Protein AF-A0A1Q9NDH8-F1 (afdb_monomer_lite)

Structure (mmCIF, N/CA/C/O backbone):
data_AF-A0A1Q9NDH8-F1
#
_entry.id   AF-A0A1Q9NDH8-F1
#
loop_
_atom_site.group_PDB
_atom_site.id
_atom_site.type_symbol
_atom_site.label_atom_id
_atom_site.label_alt_id
_atom_site.label_comp_id
_atom_site.label_asym_id
_atom_site.label_entity_id
_atom_site.label_seq_id
_atom_site.pdbx_PDB_ins_code
_atom_site.Cartn_x
_atom_site.Cartn_y
_atom_site.Cartn_z
_atom_site.occupancy
_atom_site.B_iso_or_equiv
_atom_site.auth_seq_id
_atom_site.auth_comp_id
_atom_site.auth_asym_id
_atom_site.auth_atom_id
_atom_site.pdbx_PDB_model_num
ATOM 1 N N . MET A 1 1 ? -0.039 3.364 22.402 1.00 56.03 1 MET A N 1
ATOM 2 C CA . MET A 1 1 ? -1.345 3.922 21.979 1.00 56.03 1 MET A CA 1
ATOM 3 C C . MET A 1 1 ? -2.187 2.763 21.456 1.00 56.03 1 MET A C 1
ATOM 5 O O . MET A 1 1 ? -1.617 1.911 20.789 1.00 56.03 1 MET A O 1
ATOM 9 N N . ALA A 1 2 ? -3.472 2.648 21.801 1.00 70.94 2 ALA A N 1
ATOM 10 C CA . ALA A 1 2 ? -4.304 1.559 21.273 1.00 70.94 2 ALA A CA 1
ATOM 11 C C . ALA A 1 2 ? -4.630 1.803 19.787 1.00 70.94 2 ALA A C 1
ATOM 13 O O . ALA A 1 2 ? -4.872 2.950 19.401 1.00 70.94 2 ALA A O 1
ATOM 14 N N . LEU A 1 3 ? -4.634 0.744 18.968 1.00 70.50 3 LEU A N 1
ATOM 15 C CA . LEU A 1 3 ? -5.054 0.832 17.567 1.00 70.50 3 LEU A CA 1
ATOM 16 C C . LEU A 1 3 ? -6.562 1.111 17.486 1.00 70.50 3 LEU A C 1
ATOM 18 O O . LEU A 1 3 ? -7.359 0.494 18.199 1.00 70.50 3 LEU A O 1
ATOM 22 N N . LYS A 1 4 ? -6.962 2.023 16.599 1.00 79.31 4 LYS A N 1
ATOM 23 C CA . LYS A 1 4 ? -8.366 2.247 16.243 1.00 79.31 4 LYS A CA 1
ATOM 24 C C . LYS A 1 4 ? -8.812 1.152 15.279 1.00 79.31 4 LYS A C 1
ATOM 26 O O . LYS A 1 4 ? -8.104 0.843 14.326 1.00 79.31 4 LYS A O 1
ATOM 31 N N . LYS A 1 5 ? -10.020 0.613 15.466 1.00 82.06 5 LYS A N 1
ATOM 32 C CA . LYS A 1 5 ? -10.664 -0.313 14.512 1.00 82.06 5 LYS A CA 1
ATOM 33 C C . LYS A 1 5 ? -11.157 0.418 13.254 1.00 82.06 5 LYS A C 1
ATOM 35 O O . LYS A 1 5 ? -12.347 0.393 12.955 1.00 82.06 5 LYS A O 1
ATOM 40 N N . GLY A 1 6 ? -10.260 1.114 12.574 1.00 88.88 6 GLY A N 1
ATOM 41 C CA . GLY A 1 6 ? -10.529 1.738 11.289 1.00 88.88 6 GLY A CA 1
ATOM 42 C C . GLY A 1 6 ? -9.540 1.279 10.229 1.00 88.88 6 GLY A C 1
ATOM 43 O O . GLY A 1 6 ? -8.659 0.455 10.499 1.00 88.88 6 GLY A O 1
ATOM 44 N N . ILE A 1 7 ? -9.740 1.803 9.031 1.00 92.44 7 ILE A N 1
ATOM 45 C CA . ILE A 1 7 ? -9.099 1.381 7.796 1.00 92.44 7 ILE A CA 1
ATOM 46 C C . ILE A 1 7 ? -8.437 2.610 7.189 1.0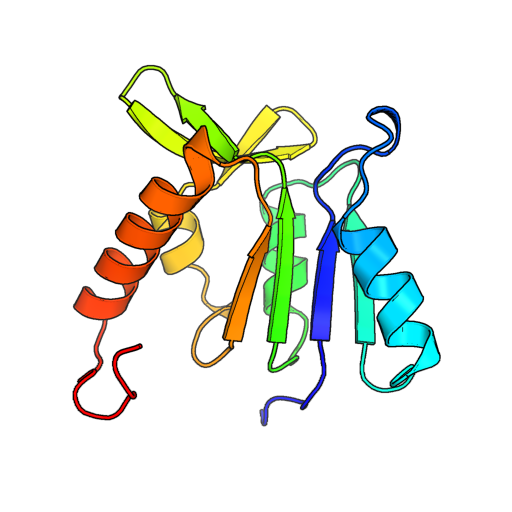0 92.44 7 ILE A C 1
ATOM 48 O O . ILE A 1 7 ? -9.122 3.588 6.903 1.00 92.44 7 ILE A O 1
ATOM 52 N N . LEU A 1 8 ? -7.126 2.543 6.983 1.00 93.00 8 LEU A N 1
ATOM 53 C CA . LEU A 1 8 ? -6.432 3.454 6.084 1.00 93.00 8 LEU A CA 1
ATOM 54 C C . LEU A 1 8 ? -6.397 2.821 4.694 1.00 93.00 8 LEU A C 1
ATOM 56 O O . LEU A 1 8 ? -5.966 1.678 4.558 1.00 93.00 8 LEU A O 1
ATOM 60 N N . ILE A 1 9 ? -6.803 3.564 3.673 1.00 93.00 9 ILE A N 1
ATOM 61 C CA . ILE A 1 9 ? -6.622 3.179 2.274 1.00 93.00 9 ILE A CA 1
ATOM 62 C C . ILE A 1 9 ? -5.597 4.107 1.631 1.00 93.00 9 ILE A C 1
ATOM 64 O O . ILE A 1 9 ? -5.769 5.326 1.637 1.00 93.00 9 ILE A O 1
ATOM 68 N N . ILE A 1 10 ? -4.562 3.508 1.050 1.00 91.62 10 ILE A N 1
ATOM 69 C CA . ILE A 1 10 ? -3.492 4.168 0.313 1.00 91.62 10 ILE A CA 1
ATOM 70 C C . ILE A 1 10 ? -3.639 3.795 -1.164 1.00 91.62 10 ILE A C 1
ATOM 72 O O . ILE A 1 10 ? -3.474 2.634 -1.538 1.00 91.62 10 ILE A O 1
ATOM 76 N N . GLU A 1 11 ? -3.959 4.779 -2.002 1.00 91.06 11 GLU A N 1
ATOM 77 C CA . GLU A 1 11 ? -4.002 4.622 -3.461 1.00 91.06 11 GLU A CA 1
ATOM 78 C C . GLU A 1 11 ? -2.717 5.179 -4.080 1.00 91.06 11 GLU A C 1
ATOM 80 O O . GLU A 1 11 ? -2.452 6.382 -3.995 1.00 91.06 11 GLU A O 1
ATOM 85 N N . CYS A 1 12 ? -1.942 4.295 -4.705 1.00 88.81 12 CYS A N 1
ATOM 86 C CA . CYS A 1 12 ? -0.687 4.600 -5.390 1.00 88.81 12 CYS A CA 1
ATOM 87 C C . CYS A 1 12 ? -0.826 4.551 -6.921 1.00 88.81 12 CYS A C 1
ATOM 89 O O . CYS A 1 12 ? 0.129 4.885 -7.624 1.00 88.81 12 CYS A O 1
ATOM 91 N N . ILE A 1 13 ? -1.980 4.131 -7.457 1.00 85.81 13 ILE A N 1
ATOM 92 C CA . ILE A 1 13 ? -2.218 4.101 -8.904 1.00 85.81 13 ILE A CA 1
ATOM 93 C C . ILE A 1 13 ? -2.581 5.517 -9.390 1.00 85.81 13 ILE A C 1
ATOM 95 O O . ILE A 1 13 ? -3.547 6.111 -8.897 1.00 85.81 13 ILE A O 1
ATOM 99 N N . PRO A 1 14 ? -1.847 6.089 -10.366 1.00 78.94 14 PRO A N 1
ATOM 100 C CA . PRO A 1 14 ? -2.131 7.428 -10.868 1.00 78.94 14 PRO A CA 1
ATOM 101 C C . PRO A 1 14 ? -3.528 7.551 -11.486 1.00 78.94 14 PRO A C 1
ATOM 103 O O . PRO A 1 14 ? -3.953 6.715 -12.280 1.00 78.94 14 PRO A O 1
ATOM 106 N N . GLU A 1 15 ? -4.207 8.670 -11.225 1.00 75.62 15 GLU A N 1
ATOM 107 C CA . GLU A 1 15 ? -5.585 8.909 -11.686 1.00 75.62 15 GLU A CA 1
ATOM 108 C C . GLU A 1 15 ? -5.771 8.768 -13.206 1.00 75.62 15 GLU A C 1
ATOM 110 O O . GLU A 1 15 ? -6.791 8.258 -13.668 1.00 75.62 15 GLU A O 1
ATOM 115 N N . LYS A 1 16 ? -4.756 9.156 -13.986 1.00 76.62 16 LYS A N 1
ATOM 116 C CA . LYS A 1 16 ? -4.751 9.060 -15.456 1.00 76.62 16 LYS A CA 1
ATOM 117 C C . LYS A 1 16 ? -4.903 7.632 -15.995 1.00 76.62 16 LYS A C 1
ATOM 119 O O . LYS A 1 16 ? -5.183 7.470 -17.177 1.00 76.62 16 LYS A O 1
ATOM 124 N N . GLU A 1 17 ? -4.675 6.615 -15.168 1.00 76.25 17 GLU A N 1
ATOM 125 C CA . GLU A 1 17 ? -4.726 5.208 -15.576 1.00 76.25 17 GLU A CA 1
ATOM 126 C C . GLU A 1 17 ? -6.133 4.611 -15.450 1.00 76.25 17 GLU A C 1
ATOM 128 O O . GLU A 1 17 ? -6.368 3.489 -15.889 1.00 76.25 17 GLU A O 1
ATOM 133 N N . GLY A 1 18 ? -7.096 5.363 -14.899 1.00 70.56 18 GLY A N 1
ATOM 134 C CA . GLY A 1 18 ? -8.522 5.016 -14.883 1.00 70.56 18 GLY A CA 1
ATOM 135 C C . GLY A 1 18 ? -8.910 3.844 -13.970 1.00 70.56 18 GLY A C 1
ATOM 136 O O . GLY A 1 18 ? -10.079 3.716 -13.616 1.00 70.56 18 GLY A O 1
ATOM 137 N N . MET A 1 19 ? -7.950 3.024 -13.542 1.00 73.06 19 MET A N 1
ATOM 138 C CA . MET A 1 19 ? -8.128 1.944 -12.574 1.00 73.06 19 MET A CA 1
ATOM 139 C C . MET A 1 19 ? -7.754 2.440 -11.177 1.00 73.06 19 MET A C 1
ATOM 141 O O . MET A 1 19 ? -6.583 2.617 -10.869 1.00 73.06 19 MET A O 1
ATOM 145 N N . ARG A 1 20 ? -8.761 2.699 -10.337 1.00 82.44 20 ARG A N 1
ATOM 146 C CA . ARG A 1 20 ? -8.581 3.212 -8.969 1.00 82.44 20 ARG A CA 1
ATOM 147 C C . ARG A 1 20 ? -9.243 2.281 -7.961 1.00 82.44 20 ARG A C 1
ATOM 149 O O . ARG A 1 20 ? -10.308 2.587 -7.424 1.00 82.44 20 ARG A O 1
ATOM 156 N N . GLU A 1 21 ? -8.663 1.101 -7.773 1.00 87.00 21 GLU A N 1
ATOM 157 C CA . GLU A 1 21 ? -9.238 0.069 -6.905 1.00 87.00 21 GLU A CA 1
ATOM 158 C C . GLU A 1 21 ? -9.384 0.557 -5.462 1.00 87.00 21 GLU A C 1
ATOM 160 O O . GLU A 1 21 ? -10.450 0.398 -4.866 1.00 87.00 21 GLU A O 1
ATOM 165 N N . GLY A 1 22 ? -8.363 1.229 -4.923 1.00 88.62 22 GLY A N 1
ATOM 166 C CA . GLY A 1 22 ? -8.419 1.849 -3.601 1.00 88.62 22 GLY A CA 1
ATOM 167 C C . GLY A 1 22 ? -9.548 2.870 -3.501 1.00 88.62 22 GLY A C 1
ATOM 168 O O . GLY A 1 22 ? -10.283 2.888 -2.512 1.00 88.62 22 GLY A O 1
ATOM 169 N N . ARG A 1 23 ? -9.759 3.676 -4.549 1.00 89.00 23 ARG A N 1
ATOM 170 C CA . ARG A 1 23 ? -10.879 4.627 -4.581 1.00 89.00 23 ARG A CA 1
ATOM 171 C C . ARG A 1 23 ? -12.242 3.935 -4.572 1.00 89.00 23 ARG A C 1
ATOM 173 O O . ARG A 1 23 ? -13.120 4.361 -3.829 1.00 89.00 23 ARG A O 1
ATOM 180 N N . ILE A 1 24 ? -12.415 2.877 -5.361 1.00 89.88 24 ILE A N 1
ATOM 181 C CA . ILE A 1 24 ? -13.670 2.112 -5.412 1.00 89.88 24 ILE A CA 1
ATOM 182 C C . ILE A 1 24 ? -13.971 1.492 -4.041 1.00 89.88 24 ILE A C 1
ATOM 184 O O . ILE A 1 24 ? -15.099 1.582 -3.554 1.00 89.88 24 ILE A O 1
ATOM 188 N N . VAL A 1 25 ? -12.959 0.902 -3.396 1.00 90.19 25 VAL A N 1
ATOM 189 C CA . VAL A 1 25 ? -13.089 0.332 -2.047 1.00 90.19 25 VAL A CA 1
ATOM 190 C C . VAL A 1 25 ? -13.444 1.418 -1.031 1.00 90.19 25 VAL A C 1
ATOM 192 O O . VAL A 1 25 ? -14.337 1.206 -0.209 1.00 90.19 25 VAL A O 1
ATOM 195 N N . PHE A 1 26 ? -12.807 2.591 -1.107 1.00 91.12 26 PHE A N 1
ATOM 196 C CA . PHE A 1 26 ? -13.151 3.731 -0.260 1.00 91.12 26 PHE A CA 1
ATOM 197 C C . PHE A 1 26 ? -14.600 4.168 -0.442 1.00 91.12 26 PHE A C 1
ATOM 199 O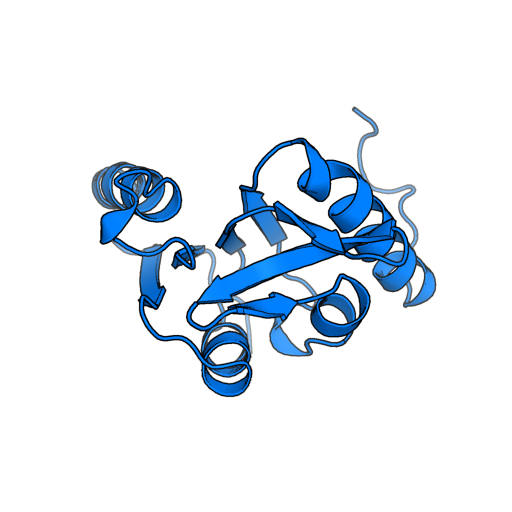 O . PHE A 1 26 ? -15.326 4.261 0.545 1.00 91.12 26 PHE A O 1
ATOM 206 N N . ASP A 1 27 ? -15.030 4.410 -1.682 1.00 91.56 27 ASP A N 1
ATOM 207 C CA . ASP A 1 27 ? -16.378 4.896 -1.965 1.00 91.56 27 ASP A CA 1
ATOM 208 C C . ASP A 1 27 ? -17.420 3.895 -1.430 1.00 91.56 27 ASP A C 1
ATOM 210 O O . ASP A 1 27 ? -18.345 4.297 -0.725 1.00 91.56 27 ASP A O 1
ATOM 214 N N . PHE A 1 28 ? -17.215 2.587 -1.629 1.00 92.44 28 PHE A N 1
ATOM 215 C CA . PHE A 1 28 ? -18.089 1.554 -1.063 1.00 92.44 28 PHE A CA 1
ATOM 216 C C . PHE A 1 28 ? -18.106 1.562 0.474 1.00 92.44 28 PHE A C 1
ATOM 218 O O . PHE A 1 28 ? -19.170 1.606 1.091 1.00 92.44 28 PHE A O 1
ATOM 225 N N . LEU A 1 29 ? -16.938 1.534 1.118 1.00 90.75 29 LEU A N 1
ATOM 226 C CA . LEU A 1 29 ? -16.851 1.475 2.578 1.00 90.75 29 LEU A CA 1
ATOM 227 C C . LEU A 1 29 ? -17.334 2.765 3.246 1.00 90.75 29 LEU A C 1
ATOM 229 O O . LEU A 1 29 ? -17.902 2.700 4.333 1.00 90.75 29 LEU A O 1
ATOM 233 N N . SER A 1 30 ? -17.188 3.915 2.588 1.00 91.44 30 SER A N 1
ATOM 234 C CA . SER A 1 30 ? -17.716 5.196 3.065 1.00 91.44 30 SER A CA 1
ATOM 235 C C . SER A 1 30 ? -19.246 5.193 3.178 1.00 91.44 30 SER A C 1
ATOM 237 O O . SER A 1 30 ? -19.803 5.906 4.006 1.00 91.44 30 SER A O 1
ATOM 239 N N . MET A 1 31 ? -19.937 4.343 2.411 1.00 92.75 31 MET A N 1
ATOM 240 C CA . MET A 1 31 ? -21.389 4.173 2.518 1.00 92.75 31 MET A CA 1
ATOM 241 C C . MET A 1 31 ? -21.796 3.281 3.698 1.00 92.75 31 MET A C 1
ATOM 243 O O . MET A 1 31 ? -22.922 3.385 4.179 1.00 92.75 31 MET A O 1
ATOM 247 N N . VAL A 1 32 ? -20.909 2.390 4.152 1.00 91.75 32 VAL A N 1
ATOM 248 C CA . VAL A 1 32 ? -21.224 1.355 5.152 1.00 91.75 32 VAL A CA 1
ATOM 249 C C . VAL A 1 32 ? -20.687 1.715 6.542 1.00 91.75 32 VAL A C 1
ATOM 251 O O . VAL A 1 32 ? -21.355 1.456 7.540 1.00 91.75 32 VAL A O 1
ATOM 254 N N . ILE A 1 33 ? -19.486 2.295 6.614 1.00 89.50 33 ILE A N 1
ATOM 255 C CA . ILE A 1 33 ? -18.747 2.619 7.848 1.00 89.50 33 ILE A CA 1
ATOM 256 C C . ILE A 1 33 ? -17.966 3.950 7.729 1.00 89.50 33 ILE A C 1
ATOM 258 O O . ILE A 1 33 ? -16.747 3.972 7.939 1.00 89.50 33 ILE A O 1
ATOM 262 N N . PRO A 1 34 ? -18.627 5.073 7.386 1.00 85.88 34 PRO A N 1
ATOM 263 C CA . PRO A 1 34 ? -17.966 6.357 7.114 1.00 85.88 34 PRO A CA 1
ATOM 264 C C . PRO A 1 34 ? -17.063 6.854 8.250 1.00 85.88 34 PRO A C 1
ATOM 266 O O . PRO A 1 34 ? -16.068 7.526 8.003 1.00 85.88 34 PRO A O 1
ATOM 269 N N . GLU A 1 35 ? -17.372 6.518 9.502 1.00 86.94 35 GLU A N 1
ATOM 270 C CA . GLU A 1 35 ? -16.634 6.970 10.683 1.00 86.94 35 GLU A CA 1
ATOM 271 C C . GLU A 1 35 ? -15.347 6.177 10.970 1.00 86.94 35 GLU A C 1
ATOM 273 O O . GLU A 1 35 ? -14.605 6.514 11.896 1.00 86.94 35 GLU A O 1
ATOM 278 N N . LYS A 1 36 ? -15.089 5.103 10.215 1.00 86.81 36 LYS A N 1
ATOM 279 C CA . LYS A 1 36 ? -13.966 4.175 10.436 1.00 86.81 36 LYS A CA 1
ATOM 280 C C . LYS A 1 36 ? -13.000 4.103 9.267 1.00 86.81 36 LYS A C 1
ATOM 282 O O . LYS A 1 36 ? -12.133 3.232 9.276 1.00 86.81 36 LYS A O 1
ATOM 287 N N . ILE A 1 37 ? -13.148 4.963 8.271 1.00 84.88 37 ILE A N 1
ATOM 288 C CA . ILE A 1 37 ? -12.337 4.901 7.067 1.00 84.88 37 ILE A CA 1
ATOM 289 C C . ILE A 1 37 ? -11.648 6.229 6.794 1.00 84.88 37 ILE A C 1
ATOM 291 O O . ILE A 1 37 ? -12.265 7.290 6.800 1.00 84.88 37 ILE A O 1
ATOM 295 N N . GLU A 1 38 ? -10.352 6.140 6.544 1.00 86.12 38 GLU A N 1
ATOM 296 C CA . GLU A 1 38 ? -9.519 7.226 6.062 1.00 86.12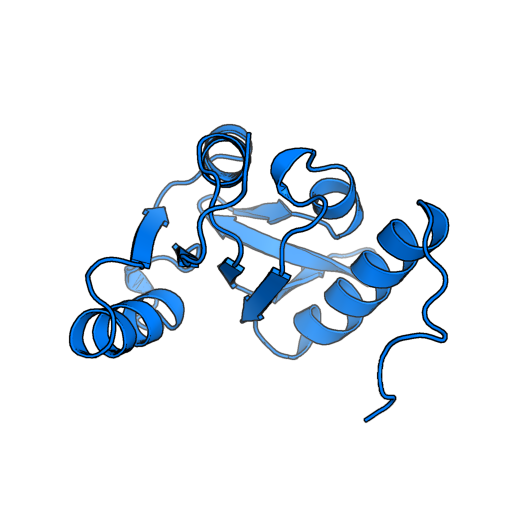 38 GLU A CA 1
ATOM 297 C C . GLU A 1 38 ? -8.996 6.841 4.682 1.00 86.12 38 GLU A C 1
ATOM 299 O O . GLU A 1 38 ? -8.563 5.707 4.457 1.00 86.12 38 GLU A O 1
ATOM 304 N N . PHE A 1 39 ? -9.062 7.781 3.746 1.00 82.75 39 PHE A N 1
ATOM 305 C CA . PHE A 1 39 ? -8.564 7.584 2.396 1.00 82.75 39 PHE A CA 1
ATOM 306 C C . PHE A 1 39 ? -7.546 8.641 2.064 1.00 82.75 39 PHE A C 1
ATOM 308 O O . PHE A 1 39 ? -7.828 9.840 2.116 1.00 82.75 39 PHE A O 1
ATOM 3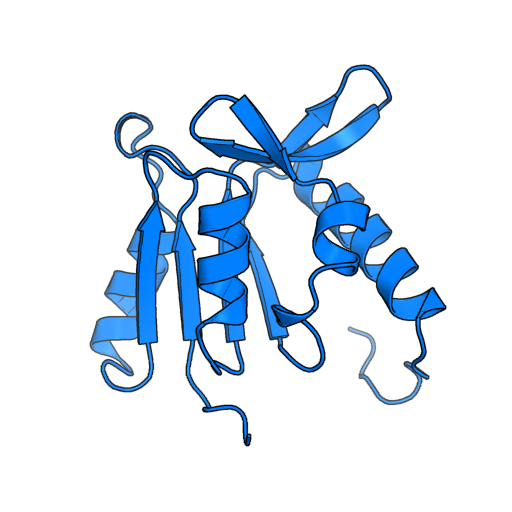15 N N . SER A 1 40 ? -6.392 8.155 1.648 1.00 77.94 40 SER A N 1
ATOM 316 C CA . SER A 1 40 ? -5.268 8.985 1.310 1.00 77.94 40 SER A CA 1
ATOM 317 C C . SER A 1 40 ? -4.836 8.602 -0.101 1.00 77.94 40 SER A C 1
ATOM 319 O O . SER A 1 40 ? -4.312 7.520 -0.370 1.00 77.94 40 SER A O 1
ATOM 321 N N . ASN A 1 41 ? -5.174 9.486 -1.036 1.00 72.25 41 ASN A N 1
ATOM 322 C CA . ASN A 1 41 ? -4.842 9.339 -2.444 1.00 72.25 41 ASN A CA 1
ATOM 323 C C . ASN A 1 41 ? -3.552 10.083 -2.725 1.00 72.25 41 ASN A C 1
ATOM 325 O O . ASN A 1 41 ? -3.527 11.311 -2.630 1.00 72.25 41 ASN A O 1
ATOM 329 N N . TYR A 1 42 ? -2.519 9.360 -3.127 1.00 66.00 42 TYR A N 1
ATOM 330 C CA . TYR A 1 42 ? -1.224 9.965 -3.366 1.00 66.00 42 TYR A CA 1
ATOM 331 C C . TYR A 1 42 ? -0.847 9.758 -4.819 1.00 66.00 42 TYR A C 1
ATOM 333 O O . TYR A 1 42 ? -0.159 8.817 -5.189 1.00 66.00 42 TYR A O 1
ATOM 341 N N . THR A 1 43 ? -1.310 10.676 -5.665 1.00 61.38 43 THR A N 1
ATOM 342 C CA . THR A 1 43 ? -0.977 10.701 -7.095 1.00 61.38 43 THR A CA 1
ATOM 343 C C . THR A 1 43 ? 0.492 11.095 -7.340 1.00 61.38 43 THR A C 1
ATOM 345 O O . THR A 1 43 ? 1.022 10.850 -8.422 1.00 61.38 43 THR A O 1
ATOM 348 N N . ILE A 1 44 ? 1.153 11.717 -6.354 1.00 58.34 44 ILE A N 1
ATOM 349 C CA . ILE A 1 44 ? 2.552 12.175 -6.384 1.00 58.34 44 ILE A CA 1
ATOM 350 C C . ILE A 1 44 ? 3.157 11.875 -5.008 1.00 58.34 44 ILE A C 1
ATOM 352 O O . ILE A 1 44 ? 3.320 12.775 -4.202 1.00 58.34 44 ILE A O 1
ATOM 356 N N . MET A 1 45 ? 3.385 10.601 -4.714 1.00 71.06 45 MET A N 1
ATOM 357 C CA . MET A 1 45 ? 3.917 10.156 -3.425 1.00 71.06 45 MET A CA 1
ATOM 358 C C . MET A 1 45 ? 5.438 10.000 -3.489 1.00 71.06 45 MET A C 1
ATOM 360 O O . MET A 1 45 ? 5.935 9.395 -4.445 1.00 71.06 45 MET A O 1
ATOM 364 N N . SER A 1 46 ? 6.163 10.488 -2.485 1.00 83.06 46 SER A N 1
ATOM 365 C CA . SER A 1 46 ? 7.540 10.067 -2.184 1.00 83.06 46 SER A CA 1
ATOM 366 C C . SER A 1 46 ? 7.568 8.843 -1.248 1.00 83.06 46 SER A C 1
ATOM 368 O O . SER A 1 46 ? 6.532 8.418 -0.736 1.00 83.06 46 SER A O 1
ATOM 370 N N . TYR A 1 47 ? 8.747 8.252 -1.002 1.00 85.06 47 TYR A N 1
ATOM 371 C CA . TYR A 1 47 ? 8.887 7.170 -0.011 1.00 85.06 47 TYR A CA 1
ATOM 372 C C . TYR A 1 47 ? 8.552 7.685 1.386 1.00 85.06 47 TYR A C 1
ATOM 374 O O . TYR A 1 47 ? 7.882 7.007 2.158 1.00 85.06 47 TYR A O 1
ATOM 382 N N . GLU A 1 48 ? 9.018 8.888 1.705 1.00 86.00 48 GLU A N 1
ATOM 383 C CA . GLU A 1 48 ? 8.804 9.535 2.992 1.00 86.00 48 GLU A CA 1
ATOM 384 C C . GLU A 1 48 ? 7.316 9.784 3.218 1.00 86.00 48 GLU A C 1
ATOM 386 O O . GLU A 1 48 ? 6.797 9.396 4.257 1.00 86.00 48 GLU A O 1
ATOM 391 N N . GLU A 1 49 ? 6.612 10.331 2.224 1.00 85.81 49 GLU A N 1
ATOM 392 C CA . GLU A 1 49 ? 5.164 10.549 2.305 1.00 85.81 49 GLU A CA 1
ATOM 393 C C . GLU A 1 49 ? 4.393 9.229 2.435 1.00 85.81 49 GLU A C 1
ATOM 395 O O . GLU A 1 49 ? 3.407 9.155 3.170 1.00 85.81 49 GLU A O 1
ATOM 400 N N . PHE A 1 50 ? 4.849 8.168 1.760 1.00 88.06 50 PHE A N 1
ATOM 401 C CA . PHE A 1 50 ? 4.261 6.836 1.884 1.00 88.06 50 PHE A CA 1
ATOM 402 C C . PHE A 1 50 ? 4.385 6.284 3.307 1.00 88.06 50 PHE A C 1
ATOM 404 O O . PHE A 1 50 ? 3.393 5.850 3.899 1.00 88.06 50 PHE A O 1
ATOM 411 N N . TYR A 1 51 ? 5.589 6.312 3.876 1.00 87.38 51 TYR A N 1
ATOM 412 C CA . TYR A 1 51 ? 5.811 5.793 5.222 1.00 87.38 51 TYR A CA 1
ATOM 413 C C . TYR A 1 51 ? 5.203 6.694 6.293 1.00 87.38 51 TYR A C 1
ATOM 415 O O . TYR A 1 51 ? 4.613 6.179 7.240 1.00 87.38 51 TYR A O 1
ATOM 423 N N . GLU A 1 52 ? 5.236 8.014 6.119 1.00 87.88 52 GLU A N 1
ATOM 424 C CA . GLU A 1 52 ? 4.551 8.951 7.008 1.00 87.88 52 GLU A CA 1
ATOM 425 C C . GLU A 1 52 ? 3.040 8.692 7.016 1.00 87.88 52 GLU A C 1
ATOM 427 O O . GLU A 1 52 ? 2.431 8.674 8.088 1.00 87.88 52 GLU A O 1
ATOM 432 N N . ALA A 1 53 ? 2.424 8.404 5.864 1.00 87.12 53 ALA A N 1
ATOM 433 C CA . ALA A 1 53 ? 1.013 8.027 5.799 1.00 87.12 53 ALA A CA 1
ATOM 434 C C . ALA A 1 53 ? 0.720 6.783 6.646 1.00 87.12 53 ALA A C 1
ATOM 436 O O . ALA A 1 53 ? -0.278 6.740 7.364 1.00 87.12 53 ALA A O 1
ATOM 437 N N . ILE A 1 54 ? 1.602 5.782 6.607 1.00 88.50 54 ILE A N 1
ATOM 438 C CA . ILE A 1 54 ? 1.480 4.561 7.409 1.00 88.50 54 ILE A CA 1
ATOM 439 C C . ILE A 1 54 ? 1.708 4.854 8.901 1.00 88.50 54 ILE A C 1
ATOM 441 O O . ILE A 1 54 ? 0.951 4.356 9.735 1.00 88.50 54 ILE A O 1
ATOM 445 N N . GLU A 1 55 ? 2.716 5.644 9.258 1.00 88.12 55 GLU A N 1
ATOM 446 C CA . GLU A 1 55 ? 3.165 5.851 10.642 1.00 88.12 55 GLU A CA 1
ATOM 447 C C . GLU A 1 55 ? 2.346 6.888 11.422 1.00 88.12 55 GLU A C 1
ATOM 449 O O . GLU A 1 55 ? 2.181 6.760 12.637 1.00 88.12 55 GLU A O 1
ATOM 454 N N . SER A 1 56 ? 1.798 7.897 10.744 1.00 87.25 56 SER A N 1
ATOM 455 C CA . SER A 1 56 ? 1.066 9.010 11.370 1.00 87.25 56 SER A CA 1
ATOM 456 C C . SER A 1 56 ? -0.337 8.641 11.863 1.00 87.25 56 SER A C 1
ATOM 458 O O . SER A 1 56 ? -0.981 9.428 12.563 1.00 87.25 56 SER A O 1
ATOM 460 N N . ASN A 1 57 ? -0.817 7.436 11.552 1.00 86.25 57 ASN A N 1
ATOM 461 C CA . ASN A 1 57 ? -2.144 6.973 11.930 1.00 86.25 57 ASN A CA 1
ATOM 462 C C . ASN A 1 57 ? -2.086 5.697 12.783 1.00 86.25 57 ASN A C 1
ATOM 464 O O . ASN A 1 57 ? -1.095 4.974 12.829 1.00 86.25 57 ASN A O 1
ATOM 468 N N . ASN A 1 58 ? -3.195 5.385 13.451 1.00 86.69 58 ASN A N 1
ATOM 469 C CA . ASN A 1 58 ? -3.307 4.214 14.320 1.00 86.69 58 ASN A CA 1
ATOM 470 C C . ASN A 1 58 ? -4.400 3.232 13.876 1.00 86.69 58 ASN A C 1
ATOM 472 O O . ASN A 1 58 ? -4.970 2.531 14.714 1.00 86.69 58 ASN A O 1
ATOM 476 N N . HIS A 1 59 ? -4.715 3.184 12.581 1.00 90.50 59 HIS A N 1
ATOM 477 C CA . HIS A 1 59 ? -5.721 2.278 12.031 1.00 90.50 59 HIS A CA 1
ATOM 478 C C . HIS A 1 59 ? -5.280 0.819 12.104 1.00 90.50 59 HIS A C 1
ATOM 480 O O . HIS A 1 59 ? -4.177 0.469 11.710 1.00 90.50 59 HIS A O 1
ATOM 486 N N . GLN A 1 60 ? -6.151 -0.071 12.565 1.00 90.94 60 GLN A N 1
ATOM 487 C CA . GLN A 1 60 ? -5.855 -1.499 12.641 1.00 90.94 60 GLN A CA 1
ATOM 488 C C . GLN A 1 60 ? -5.672 -2.135 11.256 1.00 90.94 60 GLN A C 1
ATOM 490 O O . GLN A 1 60 ? -4.957 -3.129 11.145 1.00 90.94 60 GLN A O 1
ATOM 495 N N . PHE A 1 61 ? -6.308 -1.584 10.225 1.00 92.44 61 PHE A N 1
ATOM 496 C CA . PHE A 1 61 ? -6.245 -2.098 8.863 1.00 92.44 61 PHE A CA 1
ATOM 497 C C . PHE A 1 61 ? -5.591 -1.071 7.943 1.00 92.44 61 PHE A C 1
ATOM 499 O O . PHE A 1 61 ? -5.887 0.122 8.040 1.00 92.44 61 PHE A O 1
ATOM 506 N N . ILE A 1 62 ? -4.729 -1.545 7.051 1.00 92.25 62 ILE A N 1
ATOM 507 C CA . ILE A 1 62 ? -4.180 -0.766 5.944 1.00 92.25 62 ILE A CA 1
ATOM 508 C C . ILE A 1 62 ? -4.470 -1.514 4.656 1.00 92.25 62 ILE A C 1
ATOM 510 O O . ILE A 1 62 ? -4.158 -2.697 4.543 1.00 92.25 62 ILE A O 1
ATOM 514 N N . HIS A 1 63 ? -5.041 -0.819 3.686 1.00 92.69 63 HIS A N 1
ATOM 515 C CA . HIS A 1 63 ? -5.155 -1.280 2.314 1.00 92.69 63 HIS A CA 1
ATOM 516 C C . HIS A 1 63 ? -4.222 -0.454 1.436 1.00 92.69 63 HIS A C 1
ATOM 518 O O . HIS A 1 63 ? -4.276 0.771 1.468 1.00 92.69 63 HIS A O 1
ATOM 524 N N . ILE A 1 64 ? -3.368 -1.123 0.669 1.00 91.69 64 ILE A N 1
ATOM 525 C CA . ILE A 1 64 ? -2.491 -0.507 -0.326 1.00 91.69 64 ILE A CA 1
ATOM 526 C C . ILE A 1 64 ? -2.941 -0.983 -1.704 1.00 91.69 64 ILE A C 1
ATOM 528 O O . ILE A 1 64 ? -2.965 -2.186 -1.967 1.00 91.69 64 ILE A O 1
ATOM 532 N N . SER A 1 65 ? -3.276 -0.035 -2.570 1.00 91.12 65 SER A N 1
ATOM 533 C CA . SER A 1 65 ? -3.591 -0.249 -3.982 1.00 91.12 65 SER A CA 1
ATOM 534 C C . SER A 1 65 ? -2.450 0.308 -4.827 1.00 91.12 65 SER A C 1
ATOM 536 O O . SER A 1 65 ? -2.135 1.493 -4.739 1.00 91.12 65 SER A O 1
ATOM 538 N N . SER A 1 66 ? -1.773 -0.543 -5.596 1.00 89.75 66 SER A N 1
ATOM 539 C CA . SER A 1 66 ? -0.563 -0.182 -6.345 1.00 89.75 66 SER A CA 1
ATOM 540 C C . SER A 1 66 ? -0.359 -1.121 -7.534 1.00 89.75 66 SER A C 1
ATOM 542 O O . SER A 1 66 ? -0.919 -2.211 -7.583 1.00 89.75 66 SER A O 1
ATOM 544 N N . HIS A 1 67 ? 0.480 -0.740 -8.495 1.00 88.56 67 HIS A N 1
ATOM 545 C CA . HIS A 1 67 ? 0.963 -1.689 -9.497 1.00 88.56 67 HIS A CA 1
ATOM 546 C C . HIS A 1 67 ? 1.956 -2.669 -8.881 1.00 88.56 67 HIS A C 1
ATOM 548 O O . HIS A 1 67 ? 2.866 -2.267 -8.166 1.00 88.56 67 HIS A O 1
ATOM 554 N N . GLY A 1 68 ? 1.831 -3.951 -9.212 1.00 89.06 68 GLY A N 1
ATOM 555 C CA . GLY A 1 68 ? 2.827 -4.967 -8.871 1.00 89.06 68 GLY A CA 1
ATOM 556 C C . GLY A 1 68 ? 3.683 -5.268 -10.091 1.00 89.06 68 GLY A C 1
ATOM 557 O O . GLY A 1 68 ? 3.135 -5.541 -11.159 1.00 89.06 68 GLY A O 1
ATOM 558 N N . ASN A 1 69 ? 5.007 -5.219 -9.960 1.00 89.44 69 ASN A N 1
ATOM 559 C CA . ASN A 1 69 ? 5.913 -5.494 -11.075 1.00 89.44 69 ASN A CA 1
ATOM 560 C C . ASN A 1 69 ? 7.170 -6.242 -10.607 1.00 89.44 69 ASN A C 1
ATOM 562 O O . ASN A 1 69 ? 7.404 -6.386 -9.408 1.00 89.44 69 ASN A O 1
ATOM 566 N N . ILE A 1 70 ? 7.947 -6.744 -11.562 1.00 89.19 70 ILE A N 1
ATOM 567 C CA . ILE A 1 70 ? 9.187 -7.487 -11.355 1.00 89.19 70 ILE A CA 1
ATOM 568 C C . ILE A 1 70 ? 10.326 -6.684 -11.988 1.00 89.19 70 ILE A C 1
ATOM 570 O O . ILE A 1 70 ? 10.194 -6.189 -13.109 1.00 89.19 70 ILE A O 1
ATOM 574 N N . ASP A 1 71 ? 11.431 -6.509 -11.267 1.00 88.94 71 ASP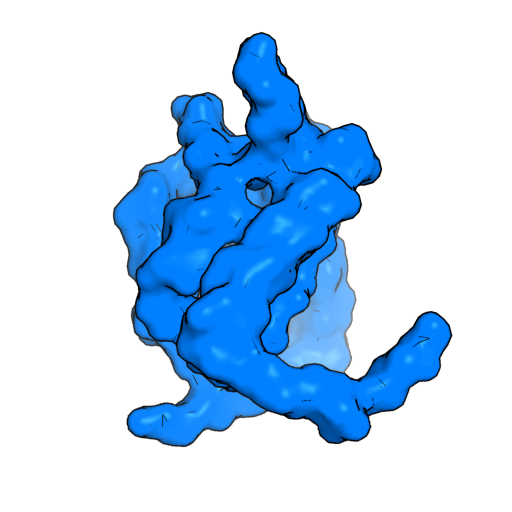 A N 1
ATOM 575 C CA . ASP A 1 71 ? 12.611 -5.828 -11.798 1.00 88.94 71 ASP A CA 1
ATOM 576 C C . ASP A 1 71 ? 13.528 -6.759 -12.611 1.00 88.94 71 ASP A C 1
ATOM 578 O O . ASP A 1 71 ? 13.269 -7.947 -12.789 1.00 88.94 71 ASP A O 1
ATOM 582 N N . GLU A 1 72 ? 14.621 -6.204 -13.131 1.00 88.88 72 GLU A N 1
ATOM 583 C CA . GLU A 1 72 ? 15.598 -6.943 -13.939 1.00 88.88 72 GLU A CA 1
ATOM 584 C C . GLU A 1 72 ? 16.305 -8.082 -13.185 1.00 88.88 72 GLU A C 1
ATOM 586 O O . GLU A 1 72 ? 16.817 -9.003 -13.819 1.00 88.88 72 GLU A O 1
ATOM 591 N N . ASN A 1 73 ? 16.288 -8.054 -11.850 1.00 87.25 73 ASN A N 1
ATOM 592 C CA . ASN A 1 73 ? 16.859 -9.086 -10.988 1.00 87.25 73 ASN A CA 1
ATOM 593 C C . ASN A 1 73 ? 15.821 -10.146 -10.583 1.00 87.25 73 ASN A C 1
ATOM 595 O O . ASN A 1 73 ? 16.135 -11.052 -9.812 1.00 87.25 73 ASN A O 1
ATOM 599 N N . GLY A 1 74 ? 14.584 -10.048 -11.082 1.00 86.31 74 GLY A N 1
ATOM 600 C CA . GLY A 1 74 ? 13.495 -10.951 -10.721 1.00 86.31 74 GLY A CA 1
ATOM 601 C C . GLY A 1 74 ? 12.828 -10.616 -9.383 1.00 86.31 74 GLY A C 1
ATOM 602 O O . GLY A 1 74 ? 11.999 -11.396 -8.912 1.00 86.31 74 GLY A O 1
ATOM 603 N N . LEU A 1 75 ? 13.149 -9.473 -8.768 1.00 88.19 75 LEU A N 1
ATOM 604 C CA . LEU A 1 75 ? 12.560 -9.061 -7.496 1.00 88.19 75 LEU A CA 1
ATOM 605 C C . LEU A 1 75 ? 11.223 -8.363 -7.729 1.00 88.19 75 LEU A C 1
ATOM 607 O O . LEU A 1 75 ? 11.096 -7.472 -8.571 1.00 88.19 75 LEU A O 1
ATOM 611 N N . SER A 1 76 ? 10.213 -8.775 -6.964 1.00 90.88 76 SER A N 1
ATOM 612 C CA . SER A 1 76 ? 8.877 -8.181 -7.029 1.00 90.88 76 SER A CA 1
ATOM 613 C C . SER A 1 76 ? 8.795 -6.926 -6.165 1.00 90.88 76 SER A C 1
ATOM 615 O O . SER A 1 76 ? 9.310 -6.910 -5.048 1.00 90.88 76 SER A O 1
ATOM 617 N N . TYR A 1 77 ? 8.123 -5.894 -6.667 1.00 90.50 77 TYR A N 1
ATOM 618 C CA . TYR A 1 77 ? 7.955 -4.614 -5.983 1.00 90.50 77 TYR A CA 1
ATOM 619 C C . TYR A 1 77 ? 6.566 -4.012 -6.226 1.00 90.50 77 TYR A C 1
ATOM 621 O O . TYR A 1 77 ? 5.913 -4.289 -7.239 1.00 90.50 77 TYR A O 1
ATOM 629 N N . LEU A 1 78 ? 6.139 -3.148 -5.304 1.00 90.62 78 LEU A N 1
ATOM 630 C CA . LEU A 1 78 ? 5.005 -2.246 -5.480 1.00 90.62 78 LEU A CA 1
ATOM 631 C C . LEU A 1 78 ? 5.489 -0.947 -6.125 1.00 90.62 78 LEU A C 1
ATOM 633 O O . LEU A 1 78 ? 6.433 -0.312 -5.651 1.00 90.62 78 LEU A O 1
ATOM 637 N N . ALA A 1 79 ? 4.861 -0.557 -7.226 1.00 89.00 79 ALA A N 1
ATOM 638 C CA . ALA A 1 79 ? 5.170 0.676 -7.927 1.00 89.00 79 ALA A CA 1
ATOM 639 C C . ALA A 1 79 ? 4.413 1.841 -7.282 1.00 89.00 79 ALA A C 1
ATOM 641 O O . ALA A 1 79 ? 3.182 1.927 -7.326 1.00 89.00 79 ALA A O 1
ATOM 642 N N . LEU A 1 80 ? 5.174 2.762 -6.710 1.00 86.38 80 LEU A N 1
ATOM 643 C CA . LEU A 1 80 ? 4.679 4.067 -6.312 1.00 86.38 80 LEU A CA 1
ATOM 644 C C . LEU A 1 80 ? 4.636 5.013 -7.526 1.00 86.38 80 LEU A C 1
ATOM 646 O O . LEU A 1 80 ? 5.288 4.765 -8.554 1.00 86.38 80 LEU A O 1
ATOM 650 N N . PRO A 1 81 ? 3.923 6.148 -7.412 1.00 82.75 81 PRO A N 1
ATOM 651 C CA . PRO A 1 81 ? 4.095 7.259 -8.334 1.00 82.75 81 PRO A CA 1
ATOM 652 C C . PRO A 1 81 ? 5.572 7.641 -8.510 1.00 82.75 81 PRO A C 1
ATOM 654 O O . PRO A 1 81 ? 6.437 7.314 -7.702 1.00 82.75 81 PRO A O 1
ATOM 657 N N . ASN A 1 82 ? 5.882 8.341 -9.601 1.00 80.88 82 ASN A N 1
ATOM 658 C CA . ASN A 1 82 ? 7.245 8.797 -9.907 1.00 80.88 82 ASN A CA 1
ATOM 659 C C . ASN A 1 82 ? 8.289 7.676 -10.097 1.00 80.88 82 ASN A C 1
ATOM 661 O O . ASN A 1 82 ? 9.486 7.933 -10.006 1.00 80.88 82 ASN A O 1
ATOM 665 N N . ARG A 1 83 ? 7.853 6.458 -10.463 1.00 81.38 83 ARG A N 1
ATOM 666 C CA . ARG A 1 83 ? 8.713 5.286 -10.753 1.00 81.38 83 ARG A CA 1
ATOM 667 C C . ARG A 1 83 ? 9.469 4.743 -9.535 1.00 81.38 83 ARG A C 1
ATOM 669 O O . ARG A 1 83 ? 10.472 4.048 -9.700 1.00 81.38 83 ARG A O 1
ATOM 676 N N . MET A 1 84 ? 8.994 5.052 -8.337 1.00 86.44 84 MET A N 1
ATOM 677 C CA . MET A 1 84 ? 9.568 4.544 -7.095 1.00 86.44 84 MET A CA 1
ATOM 678 C C . MET A 1 84 ? 9.083 3.106 -6.848 1.00 86.44 84 MET A C 1
ATOM 680 O O . MET A 1 84 ? 8.010 2.716 -7.317 1.00 86.44 84 MET A O 1
ATOM 684 N N . LYS A 1 85 ? 9.900 2.292 -6.173 1.00 90.25 85 LYS A N 1
ATOM 685 C CA . LYS A 1 85 ? 9.701 0.840 -6.038 1.00 90.25 85 LYS A CA 1
ATOM 686 C C . LYS A 1 85 ? 9.792 0.416 -4.577 1.00 90.25 85 LYS A C 1
ATOM 688 O O . LYS A 1 85 ? 10.875 0.432 -4.010 1.00 90.25 85 LYS A O 1
ATOM 693 N N . ILE A 1 86 ? 8.693 0.031 -3.954 1.00 90.12 86 ILE A N 1
ATOM 694 C CA . ILE A 1 86 ? 8.754 -0.543 -2.608 1.00 90.12 86 ILE A CA 1
ATOM 695 C C . ILE A 1 86 ? 8.974 -2.040 -2.755 1.00 90.12 86 ILE A C 1
ATOM 697 O O . ILE A 1 86 ? 8.128 -2.718 -3.343 1.00 90.12 86 ILE A O 1
ATOM 701 N N . TYR A 1 87 ? 10.081 -2.551 -2.228 1.00 90.56 87 TYR A N 1
ATOM 702 C CA . TYR A 1 87 ? 10.314 -3.984 -2.110 1.00 90.56 87 TYR A CA 1
ATOM 703 C C . TYR A 1 87 ? 9.740 -4.513 -0.792 1.00 90.56 87 TYR A C 1
ATOM 705 O O . TYR A 1 87 ? 9.369 -3.755 0.105 1.00 90.56 87 TYR A O 1
ATOM 713 N N . ALA A 1 88 ? 9.606 -5.834 -0.698 1.00 88.50 88 ALA A N 1
ATOM 714 C CA . ALA A 1 88 ? 9.035 -6.477 0.480 1.00 88.50 88 ALA A CA 1
ATOM 715 C C . ALA A 1 88 ? 9.840 -6.159 1.750 1.00 88.50 88 ALA A C 1
ATOM 717 O O . ALA A 1 88 ? 9.240 -5.871 2.780 1.00 88.50 88 ALA A O 1
ATOM 718 N N . ASP A 1 89 ? 11.168 -6.139 1.647 1.00 86.12 89 ASP A N 1
ATOM 719 C CA . ASP A 1 89 ? 12.088 -5.883 2.758 1.00 86.12 89 ASP A CA 1
ATOM 720 C C . ASP A 1 89 ? 11.927 -4.443 3.280 1.00 86.12 89 ASP A C 1
ATOM 722 O O . ASP A 1 89 ? 11.754 -4.240 4.481 1.00 86.12 89 ASP A O 1
ATOM 726 N N . ASP A 1 90 ? 11.844 -3.455 2.375 1.00 87.00 90 ASP A N 1
ATOM 727 C CA . ASP A 1 90 ? 11.583 -2.051 2.735 1.00 87.00 90 ASP A CA 1
ATOM 728 C C . ASP A 1 90 ? 10.272 -1.921 3.526 1.00 87.00 90 ASP A C 1
ATOM 730 O O . ASP A 1 90 ? 10.172 -1.191 4.516 1.00 87.00 90 ASP A O 1
ATOM 734 N N . LEU A 1 91 ? 9.245 -2.652 3.079 1.00 86.56 91 LEU A N 1
ATOM 735 C CA . LEU A 1 91 ? 7.933 -2.628 3.703 1.00 86.56 91 LEU A CA 1
ATOM 736 C C . LEU A 1 91 ? 7.933 -3.378 5.043 1.00 86.56 91 LEU A C 1
ATOM 738 O O . LEU A 1 91 ? 7.306 -2.908 5.989 1.00 86.56 91 LEU A O 1
ATOM 742 N N . ALA A 1 92 ? 8.642 -4.504 5.156 1.00 81.88 92 ALA A N 1
ATOM 743 C CA . ALA A 1 92 ? 8.775 -5.280 6.391 1.00 81.88 92 ALA A CA 1
ATOM 744 C C . ALA A 1 92 ? 9.464 -4.477 7.506 1.00 81.88 92 ALA A C 1
ATOM 746 O O . ALA A 1 92 ? 9.056 -4.550 8.667 1.00 81.88 92 ALA A O 1
ATOM 747 N N . GLU A 1 93 ? 10.464 -3.666 7.152 1.00 77.06 93 GLU A N 1
ATOM 748 C CA . GLU A 1 93 ? 11.168 -2.779 8.084 1.00 77.06 93 GLU A CA 1
ATOM 749 C C . GLU A 1 93 ? 10.320 -1.579 8.546 1.00 77.06 93 GLU A C 1
ATOM 751 O O . GLU A 1 93 ? 10.674 -0.892 9.515 1.00 77.06 93 GLU A O 1
ATOM 756 N N . SER A 1 94 ? 9.166 -1.333 7.913 1.00 71.94 94 SER A N 1
ATOM 757 C CA . SER A 1 94 ? 8.265 -0.246 8.290 1.00 71.94 94 SER A CA 1
ATOM 758 C C . SER A 1 94 ? 7.724 -0.427 9.710 1.00 71.94 94 SER A C 1
ATOM 760 O O . SER A 1 94 ? 6.861 -1.266 10.002 1.00 71.94 94 SER A O 1
ATOM 762 N N . ARG A 1 95 ? 8.160 0.458 10.614 1.00 65.06 95 ARG A N 1
ATOM 763 C CA . ARG A 1 95 ? 7.720 0.484 12.020 1.00 65.06 95 ARG A CA 1
ATOM 764 C C . ARG A 1 95 ? 6.208 0.646 12.149 1.00 65.06 95 ARG A C 1
ATOM 766 O O . ARG A 1 95 ? 5.610 0.142 13.102 1.00 65.06 95 ARG A O 1
ATOM 773 N N . GLY A 1 96 ? 5.588 1.318 11.184 1.00 75.38 96 GLY A N 1
ATOM 774 C CA . GLY A 1 96 ? 4.163 1.608 11.174 1.00 75.38 96 GLY A CA 1
ATOM 775 C C . GLY A 1 96 ? 3.252 0.422 10.844 1.00 75.38 96 GLY A C 1
ATOM 776 O O . GLY A 1 96 ? 2.045 0.573 11.018 1.00 75.38 96 GLY A O 1
ATOM 777 N N . LEU A 1 97 ? 3.771 -0.739 10.414 1.00 82.94 97 LEU A N 1
ATOM 778 C CA . LEU A 1 97 ? 2.965 -1.924 10.056 1.00 82.94 97 LEU A CA 1
ATOM 779 C C . LEU A 1 97 ? 2.826 -2.968 11.169 1.00 82.94 97 LEU A C 1
ATOM 781 O O . LEU A 1 97 ? 1.933 -3.818 11.128 1.00 82.94 97 LEU A O 1
ATOM 785 N N . THR A 1 98 ? 3.674 -2.901 12.194 1.00 81.69 98 THR A N 1
ATOM 786 C CA . THR A 1 98 ? 3.690 -3.898 13.269 1.00 81.69 98 THR A CA 1
ATOM 787 C C . THR A 1 98 ? 2.326 -3.985 13.973 1.00 81.69 98 THR A C 1
ATOM 789 O O . THR A 1 98 ? 1.778 -2.981 14.423 1.00 81.69 98 THR A O 1
ATOM 792 N N . ASN A 1 99 ? 1.793 -5.205 14.135 1.00 81.25 99 ASN A N 1
ATOM 793 C CA . ASN A 1 99 ? 0.477 -5.498 14.741 1.00 81.25 99 ASN A CA 1
ATOM 794 C C . ASN A 1 99 ? -0.750 -4.954 13.989 1.00 81.25 99 ASN A C 1
ATOM 796 O O . ASN A 1 99 ? -1.833 -4.864 14.576 1.00 81.25 99 ASN A O 1
ATOM 800 N N . ARG A 1 100 ? -0.610 -4.614 12.709 1.00 87.06 100 ARG A N 1
ATOM 801 C CA . ARG A 1 100 ? -1.719 -4.169 11.862 1.00 87.06 100 ARG A CA 1
ATOM 802 C C . ARG A 1 100 ? -2.006 -5.212 10.793 1.00 87.06 100 ARG A C 1
ATOM 804 O O . ARG A 1 100 ? -1.146 -6.009 10.437 1.00 87.06 100 ARG A O 1
ATOM 811 N N . ASN A 1 101 ? -3.237 -5.219 10.304 1.00 88.81 101 ASN A N 1
ATOM 812 C CA . ASN A 1 101 ? -3.624 -6.058 9.181 1.00 88.81 101 ASN A CA 1
ATOM 813 C C . ASN A 1 101 ? -3.340 -5.300 7.890 1.00 88.81 101 ASN A C 1
ATOM 815 O O . ASN A 1 101 ? -3.822 -4.178 7.718 1.00 88.81 101 ASN A O 1
ATOM 819 N N . LEU A 1 102 ? -2.591 -5.928 6.993 1.00 89.12 102 LEU A N 1
ATOM 820 C CA . LEU A 1 102 ? -2.232 -5.367 5.703 1.00 89.12 102 LEU A CA 1
ATOM 821 C C . LEU A 1 102 ? -2.994 -6.090 4.591 1.00 89.12 102 LEU A C 1
ATOM 823 O O . LEU A 1 102 ? -2.990 -7.317 4.518 1.00 89.12 102 LEU A O 1
ATOM 827 N N . LEU A 1 103 ? -3.634 -5.318 3.721 1.00 90.19 103 LEU A N 1
ATOM 828 C CA . LEU A 1 103 ? -4.247 -5.780 2.485 1.00 90.19 103 LEU A CA 1
ATOM 829 C C . LEU A 1 103 ? -3.531 -5.102 1.319 1.00 90.19 103 LEU A C 1
ATOM 831 O O . LEU A 1 103 ? -3.413 -3.881 1.298 1.00 90.19 103 LEU A O 1
ATOM 835 N N . ILE A 1 104 ? -3.081 -5.880 0.339 1.00 88.94 104 ILE A N 1
ATOM 836 C CA . ILE A 1 104 ? -2.435 -5.353 -0.867 1.00 88.94 104 ILE A CA 1
ATOM 837 C C . ILE A 1 104 ? -3.254 -5.771 -2.087 1.00 88.94 104 ILE A C 1
ATOM 839 O O . ILE A 1 104 ? -3.534 -6.960 -2.285 1.00 88.94 104 ILE A O 1
ATOM 843 N N . THR A 1 105 ? -3.618 -4.800 -2.918 1.00 88.25 105 THR A N 1
ATOM 844 C CA . THR A 1 105 ? -4.147 -5.027 -4.263 1.00 88.25 105 THR A CA 1
ATOM 845 C C . THR A 1 105 ? -3.141 -4.516 -5.286 1.00 88.25 105 THR A C 1
ATOM 847 O O . THR A 1 105 ? -2.689 -3.376 -5.227 1.00 88.25 105 THR A O 1
ATOM 850 N N . ALA A 1 106 ? -2.722 -5.427 -6.161 1.00 86.69 106 ALA A N 1
ATOM 851 C CA . ALA A 1 106 ? -1.720 -5.202 -7.186 1.00 86.69 106 ALA A CA 1
ATOM 852 C C . ALA A 1 106 ? -1.867 -6.250 -8.290 1.00 86.69 106 ALA A C 1
ATOM 854 O O . ALA A 1 106 ? -2.412 -7.328 -8.038 1.00 86.69 106 ALA A O 1
ATOM 855 N N . CYS A 1 107 ? -1.370 -5.948 -9.493 1.00 80.69 107 CYS A N 1
ATOM 856 C CA . CYS A 1 107 ? -1.392 -6.877 -10.624 1.00 80.69 107 CYS A CA 1
ATOM 857 C C . CYS A 1 107 ? -0.753 -8.234 -10.270 1.00 80.69 107 CYS A C 1
ATOM 859 O O . CYS A 1 107 ? 0.277 -8.293 -9.588 1.00 80.69 107 CYS A O 1
ATOM 861 N N . ASP A 1 108 ? -1.343 -9.319 -10.786 1.00 63.97 108 ASP A N 1
ATOM 862 C CA . ASP A 1 108 ? -1.024 -10.703 -10.402 1.00 63.97 108 ASP A CA 1
ATOM 863 C C . ASP A 1 108 ? 0.467 -11.060 -10.502 1.00 63.97 108 ASP A C 1
ATOM 865 O O . ASP A 1 108 ? 0.983 -11.769 -9.640 1.00 63.97 108 ASP A O 1
ATOM 869 N N . ALA A 1 109 ? 1.176 -10.535 -11.508 1.00 59.88 109 ALA A N 1
ATOM 870 C CA . ALA A 1 109 ? 2.577 -10.870 -11.769 1.00 59.88 109 ALA A CA 1
ATOM 871 C C . ALA A 1 109 ? 3.526 -10.521 -10.604 1.00 59.88 109 ALA A C 1
ATOM 873 O O . ALA A 1 109 ? 4.500 -11.235 -10.387 1.00 59.88 109 ALA A O 1
ATOM 874 N N . GLY A 1 110 ? 3.244 -9.457 -9.842 1.00 63.81 110 GLY A N 1
ATOM 875 C CA . GLY A 1 110 ? 4.079 -9.033 -8.709 1.00 63.81 110 GLY A CA 1
ATOM 876 C C . GLY A 1 110 ? 3.511 -9.398 -7.336 1.00 63.81 110 GLY A C 1
ATOM 877 O O . GLY A 1 110 ? 4.259 -9.477 -6.365 1.00 63.81 110 GLY A O 1
ATOM 878 N N . LYS A 1 111 ? 2.198 -9.641 -7.234 1.00 75.62 111 LYS A N 1
ATOM 879 C CA . LYS A 1 111 ? 1.491 -9.728 -5.947 1.00 75.62 111 LYS A CA 1
ATOM 880 C C . LYS A 1 111 ? 1.897 -10.937 -5.100 1.00 75.62 111 LYS A C 1
ATOM 882 O O . LYS A 1 111 ? 2.181 -10.778 -3.918 1.00 75.62 111 LYS A O 1
ATOM 887 N N . VAL A 1 112 ? 1.918 -12.141 -5.677 1.00 79.75 112 VAL A N 1
ATOM 888 C CA . VAL A 1 112 ? 2.169 -13.381 -4.912 1.00 79.75 112 VAL A CA 1
ATOM 889 C C . VAL A 1 112 ? 3.610 -13.440 -4.411 1.00 79.75 112 VAL A C 1
ATOM 891 O O . VAL A 1 112 ? 3.844 -13.686 -3.233 1.00 79.75 112 VAL A O 1
ATOM 894 N N . ASN A 1 113 ? 4.571 -13.156 -5.288 1.00 83.00 113 ASN A N 1
ATOM 895 C CA . ASN A 1 113 ? 5.991 -13.189 -4.945 1.00 83.00 113 ASN A CA 1
ATOM 896 C C . ASN A 1 113 ? 6.352 -12.112 -3.916 1.00 83.00 113 ASN A C 1
ATOM 898 O O . ASN A 1 113 ? 7.075 -12.400 -2.965 1.00 83.00 113 ASN A O 1
ATOM 902 N N . PHE A 1 114 ? 5.804 -10.900 -4.068 1.00 87.62 114 PHE A N 1
ATOM 903 C CA . PHE A 1 114 ? 5.972 -9.830 -3.087 1.00 87.62 114 PHE A CA 1
ATOM 904 C C . PHE A 1 114 ? 5.432 -10.235 -1.713 1.00 87.62 114 PHE A C 1
ATOM 906 O O . PHE A 1 114 ? 6.129 -10.091 -0.715 1.00 87.62 114 PHE A O 1
ATOM 913 N N . LEU A 1 115 ? 4.205 -10.770 -1.659 1.00 84.19 115 LEU A N 1
ATOM 914 C CA . LEU A 1 115 ? 3.588 -11.189 -0.401 1.00 84.19 115 LEU A CA 1
ATOM 915 C C . LEU A 1 115 ? 4.350 -12.336 0.260 1.00 84.19 115 LEU A C 1
ATOM 917 O O . LEU A 1 115 ? 4.556 -12.282 1.465 1.00 84.19 115 LEU A O 1
ATOM 921 N N . ASN A 1 116 ? 4.796 -13.339 -0.501 1.00 84.69 116 ASN A N 1
ATOM 922 C CA . ASN A 1 116 ? 5.583 -14.448 0.043 1.00 84.69 116 ASN A CA 1
ATOM 923 C C . ASN A 1 116 ? 6.870 -13.943 0.703 1.00 84.69 116 ASN A C 1
ATOM 925 O O . ASN A 1 116 ? 7.138 -14.286 1.851 1.00 84.69 116 ASN A O 1
ATOM 929 N N . LYS A 1 117 ? 7.611 -13.069 0.012 1.00 85.38 117 LYS A N 1
ATOM 930 C CA . LYS A 1 117 ? 8.826 -12.449 0.550 1.00 85.38 117 LYS A CA 1
ATOM 931 C C . LYS A 1 117 ? 8.520 -11.604 1.790 1.00 85.38 117 LYS A C 1
ATOM 933 O O . LYS A 1 117 ? 9.198 -11.733 2.799 1.00 85.38 117 LYS A O 1
ATOM 938 N N . LEU A 1 118 ? 7.454 -10.800 1.750 1.00 85.62 118 LEU A N 1
ATOM 939 C CA . LEU A 1 118 ? 7.022 -9.993 2.892 1.00 85.62 118 LEU A CA 1
ATOM 940 C C . LEU A 1 118 ? 6.687 -10.871 4.103 1.00 85.62 118 LEU A C 1
ATOM 942 O O . LEU A 1 118 ? 7.070 -10.541 5.222 1.00 85.62 118 LEU A O 1
ATOM 946 N N . PHE A 1 119 ? 5.995 -11.994 3.891 1.00 81.94 119 PHE A N 1
ATOM 947 C CA . PHE A 1 119 ? 5.721 -12.947 4.958 1.00 81.94 119 PHE A CA 1
ATOM 948 C C . PHE A 1 119 ? 7.020 -13.510 5.525 1.00 81.94 119 PHE A C 1
ATOM 950 O O . PHE A 1 119 ? 7.215 -13.375 6.727 1.00 81.94 119 PHE A O 1
ATOM 957 N N . GLU A 1 120 ? 7.925 -14.035 4.695 1.00 82.00 120 GLU A N 1
ATOM 958 C CA . GLU A 1 120 ? 9.224 -14.568 5.137 1.00 82.00 120 GLU A CA 1
ATOM 959 C C . GLU A 1 120 ? 9.999 -13.582 6.027 1.00 82.00 120 GLU A C 1
ATOM 961 O O . GLU A 1 120 ? 10.443 -13.967 7.110 1.00 82.00 120 GLU A O 1
ATOM 966 N N . GLU A 1 121 ? 10.093 -12.309 5.627 1.00 76.50 121 GLU A N 1
ATOM 967 C CA . GLU A 1 121 ? 10.770 -11.261 6.410 1.00 76.50 121 GLU A CA 1
ATOM 968 C C . GLU A 1 121 ? 10.044 -10.930 7.728 1.00 76.50 121 GLU A C 1
ATOM 970 O O . GLU A 1 121 ? 10.667 -10.575 8.730 1.00 76.50 121 GLU A O 1
ATOM 975 N N . THR A 1 122 ? 8.716 -11.079 7.777 1.00 68.06 122 THR A N 1
ATOM 976 C CA . THR A 1 122 ? 7.954 -10.915 9.028 1.00 68.06 122 THR A CA 1
ATOM 977 C C . THR A 1 122 ? 7.999 -12.153 9.933 1.00 68.06 122 THR A C 1
ATOM 979 O O . THR A 1 122 ? 7.967 -12.012 11.158 1.00 68.06 122 THR A O 1
ATOM 982 N N . GLU A 1 123 ? 8.107 -13.365 9.374 1.00 63.34 123 GLU A N 1
ATOM 983 C CA . GLU A 1 123 ? 8.179 -14.620 10.138 1.00 63.34 123 GLU A CA 1
ATOM 984 C C . GLU A 1 123 ? 9.539 -14.777 10.830 1.00 63.34 123 GLU A C 1
ATOM 986 O O . GLU A 1 123 ? 9.603 -15.158 12.006 1.00 63.34 123 GLU A O 1
ATOM 991 N N . THR A 1 124 ? 10.629 -14.405 10.150 1.00 55.41 124 THR A N 1
ATOM 992 C CA . THR A 1 124 ? 11.979 -14.335 10.737 1.00 55.41 124 THR A CA 1
ATOM 993 C C . THR A 1 124 ? 12.073 -13.302 11.870 1.00 55.41 124 THR A C 1
ATOM 995 O O . THR A 1 124 ? 12.959 -13.401 12.721 1.00 55.41 124 THR A O 1
ATOM 998 N N . SER A 1 125 ? 11.113 -12.372 11.960 1.00 52.34 125 SER A N 1
ATOM 999 C CA . SER A 1 125 ? 11.050 -11.288 12.948 1.00 52.34 125 SER A CA 1
ATOM 1000 C C . SER A 1 125 ? 10.292 -11.616 14.260 1.00 52.34 125 SER A C 1
ATOM 1002 O O . SER A 1 125 ? 10.183 -10.733 15.116 1.00 52.34 125 SER A O 1
ATOM 1004 N N . ASN A 1 126 ? 9.864 -12.869 14.487 1.00 50.56 126 ASN A N 1
ATOM 1005 C CA . ASN A 1 126 ? 9.053 -13.406 15.609 1.00 50.56 126 ASN A CA 1
ATOM 1006 C C . ASN A 1 126 ? 7.540 -13.497 15.330 1.00 50.56 126 ASN A C 1
ATOM 1008 O O . ASN A 1 126 ? 6.817 -12.524 15.563 1.00 50.56 126 ASN A O 1
ATOM 1012 N N . ARG A 1 127 ? 7.032 -14.717 15.061 1.00 46.75 127 ARG A N 1
ATOM 1013 C CA . ARG A 1 127 ? 5.771 -15.259 15.630 1.00 46.75 127 ARG A CA 1
ATOM 1014 C C . ARG A 1 127 ? 5.539 -16.737 15.296 1.00 46.75 127 ARG A C 1
ATOM 1016 O O . ARG A 1 127 ? 5.904 -17.221 14.239 1.00 46.75 127 ARG A O 1
ATOM 1023 N N . ASP A 1 128 ? 4.886 -17.435 16.225 1.00 44.47 128 ASP A N 1
ATOM 1024 C CA . ASP A 1 128 ? 4.383 -18.804 16.068 1.00 44.47 128 ASP A CA 1
ATOM 1025 C C . ASP A 1 128 ? 3.004 -18.783 15.378 1.00 44.47 128 ASP A C 1
ATOM 1027 O O . ASP A 1 128 ? 2.003 -18.353 15.964 1.00 44.47 128 ASP A O 1
ATOM 1031 N N . TYR A 1 129 ? 2.966 -19.243 14.126 1.00 49.88 129 TYR A N 1
ATOM 1032 C CA . TYR A 1 129 ? 1.776 -19.281 13.268 1.00 49.88 129 TYR A CA 1
ATOM 1033 C C . TYR A 1 129 ? 0.870 -20.496 13.513 1.00 49.88 129 TYR A C 1
ATOM 1035 O O . TYR A 1 129 ? -0.159 -20.630 12.850 1.00 49.88 129 TYR A O 1
ATOM 1043 N N . SER A 1 130 ? 1.163 -21.343 14.509 1.00 48.91 130 SER A N 1
ATOM 1044 C CA . SER A 1 130 ? 0.274 -22.448 14.917 1.00 48.91 130 SER A CA 1
ATOM 1045 C C . SER A 1 130 ? -1.125 -21.994 15.367 1.00 48.91 130 SER A C 1
ATOM 1047 O O . SER A 1 130 ? -2.023 -22.820 15.527 1.00 48.91 130 SER A O 1
ATOM 1049 N N . LYS A 1 131 ? -1.329 -20.684 15.561 1.00 39.62 131 LYS A N 1
ATOM 1050 C CA . LYS A 1 131 ? -2.570 -20.086 16.073 1.00 39.62 131 LYS A CA 1
ATOM 1051 C C . LYS A 1 131 ? -3.532 -19.565 15.006 1.00 39.62 131 LYS A C 1
ATOM 1053 O O . LYS A 1 131 ? -4.635 -19.162 15.372 1.00 39.62 131 LYS A O 1
ATOM 1058 N N . TYR A 1 132 ? -3.158 -19.559 13.728 1.00 42.22 132 TYR A N 1
ATOM 1059 C CA . TYR A 1 132 ? -4.054 -19.115 12.658 1.00 42.22 132 TYR A CA 1
ATOM 1060 C C . TYR A 1 132 ? -4.598 -20.309 11.867 1.00 42.22 132 TYR A C 1
ATOM 1062 O O . TYR A 1 132 ? -3.849 -21.247 11.583 1.00 42.22 132 TYR A O 1
ATOM 1070 N N . PRO A 1 133 ? -5.898 -20.306 11.517 1.00 34.25 133 PRO A N 1
ATOM 1071 C CA . PRO A 1 133 ? -6.467 -21.356 10.691 1.00 34.25 133 PRO A CA 1
ATOM 1072 C C . PRO A 1 133 ? -5.792 -21.342 9.319 1.00 34.25 133 PRO A C 1
ATOM 1074 O O . PRO A 1 133 ? -5.724 -20.308 8.656 1.00 34.25 133 PRO A O 1
ATOM 1077 N N . LYS A 1 134 ? -5.282 -22.506 8.913 1.00 36.22 134 LYS A N 1
ATOM 1078 C CA . LYS A 1 134 ? -4.826 -22.739 7.545 1.00 36.22 134 LYS A CA 1
ATOM 1079 C C . LYS A 1 1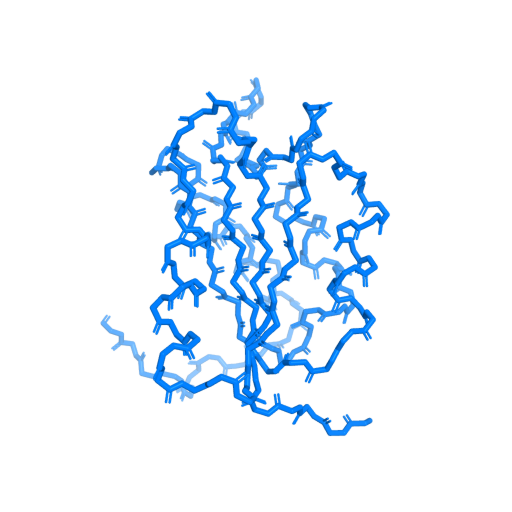34 ? -6.073 -22.844 6.666 1.00 36.22 134 LYS A C 1
ATOM 1081 O O . LYS A 1 134 ? -6.944 -23.658 6.977 1.00 36.22 134 LYS A O 1
ATOM 1086 N N . PHE A 1 135 ? -6.173 -21.981 5.659 1.00 39.75 135 PHE A N 1
ATOM 1087 C CA . PHE A 1 135 ? -7.215 -22.052 4.635 1.00 39.75 135 PHE A CA 1
ATOM 1088 C C . PHE A 1 135 ? -6.919 -23.175 3.642 1.00 39.75 135 PHE A C 1
ATOM 1090 O O . PHE A 1 135 ? -5.719 -23.391 3.350 1.00 39.75 135 PHE A O 1
#

Radius of gyration: 14.89 Å; chains: 1; bounding box: 38×35×38 Å

Foldseek 3Di:
DAADQAEEEEFQDAVVVVDTPSVVVQVVVCVVPVPRYDYDYCNPDDPCNVLCSLAVHRHQEYEYEFAWDADPVRFIFGAGHPRDTHALLNVLPRPSCPNHHYHYDYDPSRPPRRVVVNVVSNVVVDDDPPPDDDD

Sequence (135 aa):
MALKKGILIIECIPEKEGMREGRIVFDFLSMVIPEKIEFSNYTIMSYEEFYEAIESNNHQFIHISSHGNIDENGLSYLALPNRMKIYADDLAESRGLTNRNLLITACDAGKVNFLNKLFEETETSNRDYSKYPKF

pLDDT: mean 80.36, std 13.76, range [34.25, 93.0]

Secondary structure (DSSP, 8-state):
-PPEEEEEEEE-S-GGGS--HHHHHHHHHHHH-GGGEEEEE-TT--HHHHHHHHHS--EEEEEEE-EEEE-TTS-EEEE-GGG-EEEHHHHHT-GGGTTSEEEEE--HHHHHHHHHHHHHHHHTTT--GGGS---